Protein AF-A0A6L5DXD3-F1 (afdb_monomer_lite)

Radius of gyration: 17.45 Å; chains: 1; bounding box: 42×31×48 Å

Secondary structure (DSSP, 8-state):
-HHHHHHHHHHHHHHHHHHTSTT--HHHHHHHHHHHHHHHHHHHHHHHHHHHHHTSS----HHHHHHHHHHHHHHHHHHHHHH-SS-----------TTSPPPHHHHHHHHHHHHT-TT-----HHHHHHHHHTTTSTTHHHHHHHHHHHHHHHHHHHHHHHHHHT-

pLDDT: mean 79.35, std 12.33, range [29.11, 94.12]

Foldseek 3Di:
DVLVVVLLVVLVVVLVVLVPDPPDDPVLSVVLSVVSNQLSVLLVVLVVQLVVCVPDPALPQCVSLLVSLQSSCVSNVVVVCVVDVPDCPPPDRDDDDPVDRDALVNLLVSVVCQCPPPPHVLVLVVLSVVLVVCHVNSCNSVSSSVSSSSSSVSVVVVVSVVSVVVD

Structure (mmCIF, N/CA/C/O backbone):
data_AF-A0A6L5DXD3-F1
#
_entry.id   AF-A0A6L5DXD3-F1
#
loop_
_atom_site.group_PDB
_atom_site.id
_atom_site.type_symbol
_atom_site.label_atom_id
_atom_site.label_alt_id
_atom_site.label_comp_id
_atom_site.label_asym_id
_atom_site.label_entity_id
_atom_site.label_seq_id
_atom_site.pdbx_PDB_ins_code
_atom_site.Cartn_x
_atom_site.Cartn_y
_atom_site.Cartn_z
_atom_site.occupancy
_atom_site.B_iso_or_equiv
_atom_site.auth_seq_id
_atom_site.auth_comp_id
_atom_site.auth_asym_id
_atom_site.auth_atom_id
_atom_site.pdbx_PDB_model_num
ATOM 1 N N . MET A 1 1 ? 15.315 2.495 15.367 1.00 34.56 1 MET A N 1
ATOM 2 C CA . MET A 1 1 ? 14.944 2.734 16.788 1.00 34.56 1 MET A CA 1
ATOM 3 C C . MET A 1 1 ? 14.264 4.089 17.035 1.00 34.56 1 MET A C 1
ATOM 5 O O . MET A 1 1 ? 13.472 4.169 17.962 1.00 34.56 1 MET A O 1
ATOM 9 N N . ILE A 1 2 ? 14.520 5.136 16.232 1.00 29.11 2 ILE A N 1
ATOM 10 C CA . ILE A 1 2 ? 13.885 6.467 16.387 1.00 29.11 2 ILE A CA 1
ATOM 11 C C . ILE A 1 2 ? 12.452 6.500 15.808 1.00 29.11 2 ILE A C 1
ATOM 13 O O . ILE A 1 2 ? 11.577 7.132 16.391 1.00 29.11 2 ILE A O 1
ATOM 17 N N . THR A 1 3 ? 12.184 5.745 14.738 1.00 43.62 3 THR A N 1
ATOM 18 C CA . THR A 1 3 ? 10.878 5.657 14.053 1.00 43.62 3 THR A CA 1
ATOM 19 C C . THR A 1 3 ? 9.764 5.095 14.946 1.00 43.62 3 THR A C 1
ATOM 21 O O . THR A 1 3 ? 8.691 5.681 15.027 1.00 43.62 3 THR A O 1
ATOM 24 N N . ASN A 1 4 ? 10.045 4.038 15.719 1.00 52.06 4 ASN A N 1
ATOM 25 C CA . ASN A 1 4 ? 9.042 3.417 16.599 1.00 52.06 4 ASN A CA 1
ATOM 26 C C . ASN A 1 4 ? 8.584 4.321 17.746 1.00 52.06 4 ASN A C 1
ATOM 28 O O . ASN A 1 4 ? 7.423 4.264 18.137 1.00 52.06 4 ASN A O 1
ATOM 32 N N . LYS A 1 5 ? 9.470 5.168 18.289 1.00 51.16 5 LYS A N 1
ATOM 33 C CA . LYS A 1 5 ? 9.097 6.070 19.387 1.00 51.16 5 LYS A CA 1
ATOM 34 C C . LYS A 1 5 ? 8.170 7.188 18.901 1.00 51.16 5 LYS A C 1
ATOM 36 O O . LYS A 1 5 ? 7.199 7.504 19.576 1.00 51.16 5 LYS A O 1
ATOM 41 N N . TYR A 1 6 ? 8.459 7.746 17.727 1.00 55.56 6 TYR A N 1
ATOM 42 C CA . TYR A 1 6 ? 7.657 8.812 17.131 1.00 55.56 6 TYR A CA 1
ATOM 43 C C . TYR A 1 6 ? 6.279 8.308 16.679 1.00 55.56 6 TYR A C 1
ATOM 45 O O . TYR A 1 6 ? 5.270 8.949 16.955 1.00 55.56 6 TYR A O 1
ATOM 53 N N . ASN A 1 7 ? 6.222 7.110 16.087 1.00 65.69 7 ASN A N 1
ATOM 54 C CA . ASN A 1 7 ? 4.955 6.463 15.741 1.00 65.69 7 ASN A CA 1
ATOM 55 C C . ASN A 1 7 ? 4.102 6.192 16.987 1.00 65.69 7 ASN A C 1
ATOM 57 O O . ASN A 1 7 ? 2.907 6.472 16.979 1.00 65.69 7 ASN A O 1
ATOM 61 N N . TYR A 1 8 ? 4.713 5.733 18.083 1.00 72.69 8 TYR A N 1
ATOM 62 C CA . TYR A 1 8 ? 3.995 5.515 19.338 1.00 72.69 8 TYR A CA 1
ATOM 63 C C . TYR A 1 8 ? 3.451 6.819 19.942 1.00 72.69 8 TYR A C 1
ATOM 65 O O . TYR A 1 8 ? 2.309 6.851 20.384 1.00 72.69 8 TYR A O 1
ATOM 73 N N . GLU A 1 9 ? 4.223 7.910 19.930 1.00 73.00 9 GLU A N 1
ATOM 74 C CA . GLU A 1 9 ? 3.750 9.224 20.397 1.00 73.00 9 GLU A CA 1
ATOM 75 C C . GLU A 1 9 ? 2.563 9.739 19.563 1.00 73.00 9 GLU A C 1
ATOM 77 O O . GLU A 1 9 ? 1.602 10.261 20.126 1.00 73.00 9 GLU A O 1
ATOM 82 N N . ILE A 1 10 ? 2.578 9.546 18.240 1.00 74.31 10 ILE A N 1
ATOM 83 C CA . ILE A 1 10 ? 1.444 9.894 17.369 1.00 74.31 10 ILE A CA 1
ATOM 84 C C . ILE A 1 10 ? 0.214 9.049 17.708 1.00 74.31 10 ILE A C 1
ATOM 86 O O . ILE A 1 10 ? -0.865 9.610 17.882 1.00 74.31 10 ILE A O 1
ATOM 90 N N . ILE A 1 11 ? 0.371 7.729 17.850 1.00 75.75 11 ILE A N 1
ATOM 91 C CA . ILE A 1 11 ? -0.728 6.833 18.235 1.00 75.75 11 ILE A CA 1
ATOM 92 C C . ILE A 1 11 ? -1.314 7.272 19.580 1.00 75.75 11 ILE A C 1
ATOM 94 O O . ILE A 1 11 ? -2.525 7.426 19.690 1.00 75.75 11 ILE A O 1
ATOM 98 N N . GLN A 1 12 ? -0.479 7.566 20.580 1.00 79.00 12 GLN A N 1
ATOM 99 C CA . GLN A 1 12 ? -0.954 8.047 21.881 1.00 79.00 12 GLN A CA 1
ATOM 100 C C . GLN A 1 12 ? -1.723 9.368 21.768 1.00 79.00 12 GLN A C 1
ATOM 102 O O . GLN A 1 12 ? -2.780 9.494 22.379 1.00 79.00 12 GLN A O 1
ATOM 107 N N . ASN A 1 13 ? -1.262 10.318 20.950 1.00 78.19 13 ASN A N 1
ATOM 108 C CA . ASN A 1 13 ? -1.986 11.571 20.716 1.00 78.19 13 ASN A CA 1
ATOM 109 C C . ASN A 1 13 ? -3.360 11.332 20.062 1.00 78.19 13 ASN A C 1
ATOM 111 O O . ASN A 1 13 ? -4.337 11.982 20.432 1.00 78.19 13 ASN A O 1
ATOM 115 N N . ILE A 1 14 ? -3.450 10.388 19.117 1.00 76.31 14 ILE A N 1
ATOM 116 C CA . ILE A 1 14 ? -4.718 9.980 18.495 1.00 76.31 14 ILE A CA 1
ATOM 117 C C . ILE A 1 14 ? -5.647 9.373 19.559 1.00 76.31 14 ILE A C 1
ATOM 119 O O . ILE A 1 14 ? -6.795 9.791 19.695 1.00 76.31 14 ILE A O 1
ATOM 123 N N . ILE A 1 15 ? -5.146 8.449 20.383 1.00 79.38 15 ILE A N 1
ATOM 124 C CA . ILE A 1 15 ? -5.923 7.828 21.466 1.00 79.38 15 ILE A CA 1
ATOM 125 C C . ILE A 1 15 ? -6.378 8.861 22.510 1.00 79.38 15 ILE A C 1
ATOM 127 O O . ILE A 1 15 ? -7.519 8.812 22.975 1.00 79.38 15 ILE A O 1
ATOM 131 N N . GLU A 1 16 ? -5.527 9.820 22.880 1.00 80.94 16 GLU A N 1
ATOM 132 C CA . GLU A 1 16 ? -5.889 10.923 23.778 1.00 80.94 16 GLU A CA 1
ATOM 133 C C . GLU A 1 16 ? -6.989 11.812 23.198 1.00 80.94 16 GLU A C 1
ATOM 135 O O . GLU A 1 16 ? -7.890 12.218 23.933 1.00 80.94 16 GLU A O 1
ATOM 140 N N . PHE A 1 17 ? -6.976 12.062 21.888 1.00 81.25 17 PHE A N 1
ATOM 141 C CA . PHE A 1 17 ? -8.057 12.780 21.222 1.00 81.25 17 PHE A CA 1
ATOM 142 C C . PHE A 1 17 ? -9.397 12.035 21.344 1.00 81.25 17 PHE A C 1
ATOM 144 O O . PHE A 1 17 ? -10.390 12.643 21.751 1.00 81.25 17 PHE A O 1
ATOM 151 N N . TYR A 1 18 ? -9.436 10.721 21.085 1.00 75.50 18 TYR A N 1
ATOM 152 C CA . TYR A 1 18 ? -10.674 9.933 21.207 1.00 75.50 18 TYR A CA 1
ATOM 153 C C . TYR A 1 18 ? -11.165 9.787 22.649 1.00 75.50 18 TYR A C 1
ATOM 155 O O . TYR A 1 18 ? -12.373 9.761 22.877 1.00 75.50 18 TYR A O 1
ATOM 163 N N . LYS A 1 19 ? -10.267 9.779 23.644 1.00 79.31 19 LYS A N 1
ATOM 164 C CA . LYS A 1 19 ? -10.643 9.806 25.074 1.00 79.31 19 LYS A CA 1
ATOM 165 C C . LYS A 1 19 ? -11.495 11.022 25.448 1.00 79.31 19 LYS A C 1
ATOM 167 O O . LYS A 1 19 ? -12.251 10.956 26.416 1.00 79.31 19 LYS A O 1
ATOM 172 N N . LEU A 1 20 ? -11.365 12.128 24.716 1.00 81.81 20 LEU A N 1
ATOM 173 C CA . LEU A 1 20 ? -12.111 13.365 24.958 1.00 81.81 20 LEU A CA 1
ATOM 174 C C . LEU A 1 20 ? -13.454 13.415 24.210 1.00 81.81 20 LEU A C 1
ATOM 176 O O . LEU A 1 20 ? -14.248 14.323 24.469 1.00 81.81 20 LEU A O 1
ATOM 180 N N . GLN A 1 21 ? -13.727 12.465 23.307 1.00 77.31 21 GLN A N 1
ATOM 181 C CA . GLN A 1 21 ? -14.948 12.455 22.506 1.00 77.31 21 GLN A CA 1
ATOM 182 C C . GLN A 1 21 ? -16.145 11.895 23.296 1.00 77.31 21 GLN A C 1
ATOM 184 O O . GLN A 1 21 ? -16.047 10.847 23.944 1.00 77.31 21 GLN A O 1
ATOM 189 N N . PRO A 1 22 ? -17.310 12.564 23.255 1.00 73.44 22 PRO A N 1
ATOM 190 C CA . PRO A 1 22 ? -18.502 12.089 23.942 1.00 73.44 22 PRO A CA 1
ATOM 191 C C . PRO A 1 22 ? -19.026 10.797 23.300 1.00 73.44 22 PRO A C 1
ATOM 193 O O . PRO A 1 22 ? -19.297 10.757 22.107 1.00 73.44 22 PRO A O 1
ATOM 196 N N . GLY A 1 23 ? -19.234 9.756 24.112 1.00 70.38 23 GLY A N 1
ATOM 197 C CA . GLY A 1 23 ? -19.833 8.486 23.672 1.00 70.38 23 GLY A CA 1
ATOM 198 C C . GLY A 1 23 ? -18.839 7.346 23.437 1.00 70.38 23 GLY A C 1
ATOM 199 O O . GLY A 1 23 ? -19.259 6.189 23.426 1.00 70.38 23 GLY A O 1
ATOM 200 N N . VAL A 1 24 ? -17.536 7.637 23.367 1.00 73.56 24 VAL A N 1
ATOM 201 C CA . VAL A 1 24 ? -16.492 6.616 23.207 1.00 73.56 24 VAL A CA 1
ATOM 202 C C . VAL A 1 24 ? -16.295 5.844 24.517 1.00 73.56 24 VAL A C 1
ATOM 204 O O . VAL A 1 24 ? -16.090 6.422 25.585 1.00 73.56 24 VAL A O 1
ATOM 207 N N . LYS A 1 25 ? -16.377 4.510 24.456 1.00 76.44 25 LYS A N 1
ATOM 208 C CA . LYS A 1 25 ? -16.165 3.621 25.613 1.00 76.44 25 LYS A CA 1
ATOM 209 C C . LYS A 1 25 ? -14.698 3.201 25.706 1.00 76.44 25 LYS A C 1
ATOM 211 O O . LYS A 1 25 ? -14.062 2.984 24.682 1.00 76.44 25 LYS A O 1
ATOM 216 N N . ASN A 1 26 ? -14.195 2.954 26.919 1.00 74.69 26 ASN A N 1
ATOM 217 C CA . ASN A 1 26 ? -12.816 2.478 27.133 1.00 74.69 26 ASN A CA 1
ATOM 218 C C . ASN A 1 26 ? -12.477 1.226 26.303 1.00 74.69 26 ASN A C 1
ATOM 220 O O . ASN A 1 26 ? -11.452 1.197 25.641 1.00 74.69 26 ASN A O 1
ATOM 224 N N . ASN A 1 27 ? -13.386 0.249 26.230 1.00 75.31 27 ASN A N 1
ATOM 225 C CA . ASN A 1 27 ? -13.167 -0.958 25.426 1.00 75.31 27 ASN A CA 1
ATOM 226 C C . ASN A 1 27 ? -13.067 -0.687 23.908 1.00 75.31 27 ASN A C 1
ATOM 228 O O . ASN A 1 27 ? -12.592 -1.553 23.181 1.00 75.31 27 ASN A O 1
ATOM 232 N N . HIS A 1 28 ? -13.573 0.449 23.411 1.00 74.19 28 HIS A N 1
ATOM 233 C CA . HIS A 1 28 ? -13.411 0.853 22.008 1.00 74.19 28 HIS A CA 1
ATOM 234 C C . HIS A 1 28 ? -12.025 1.470 21.788 1.00 74.19 28 HIS A C 1
ATOM 236 O O . HIS A 1 28 ? -11.374 1.162 20.797 1.00 74.19 28 HIS A O 1
ATOM 242 N N . LEU A 1 29 ? -11.543 2.260 22.753 1.00 75.31 29 LEU A N 1
ATOM 243 C CA . LEU A 1 29 ? -10.200 2.846 22.728 1.00 75.31 29 LEU A CA 1
ATOM 244 C C . LEU A 1 29 ? -9.105 1.782 22.768 1.00 75.31 29 LEU A C 1
ATOM 246 O O . LEU A 1 29 ? -8.165 1.873 21.989 1.00 75.31 29 LEU A O 1
ATOM 250 N N . ASP A 1 30 ? -9.250 0.766 23.623 1.00 75.50 30 ASP A N 1
ATOM 251 C CA . ASP A 1 30 ? -8.264 -0.319 23.732 1.00 75.50 30 ASP A CA 1
ATOM 252 C C . ASP A 1 30 ? -8.118 -1.069 22.397 1.00 75.50 30 ASP A C 1
ATOM 254 O O . ASP A 1 30 ? -7.013 -1.394 21.968 1.00 75.50 30 ASP A O 1
ATOM 258 N N . LYS A 1 31 ? -9.241 -1.291 21.702 1.00 74.94 31 LYS A N 1
ATOM 259 C CA . LYS A 1 31 ? -9.254 -1.911 20.372 1.00 74.94 31 LYS A CA 1
ATOM 260 C C . LYS A 1 31 ? -8.645 -1.002 19.311 1.00 74.94 31 LYS A C 1
ATOM 262 O O . LYS A 1 31 ? -7.840 -1.461 18.512 1.00 74.94 31 LYS A O 1
ATOM 267 N N . LEU A 1 32 ? -9.008 0.281 19.307 1.00 77.00 32 LEU A N 1
ATOM 268 C CA . LEU A 1 32 ? -8.436 1.264 18.388 1.00 77.00 32 LEU A CA 1
ATOM 269 C C . LEU A 1 32 ? -6.913 1.347 18.545 1.00 77.00 32 LEU A C 1
ATOM 271 O O . LEU A 1 32 ? -6.197 1.362 17.550 1.00 77.00 32 LEU A O 1
ATOM 275 N N . GLU A 1 33 ? -6.414 1.359 19.782 1.00 78.50 33 GLU A N 1
ATOM 276 C CA . GLU A 1 33 ? -4.980 1.364 20.076 1.00 78.50 33 GLU A CA 1
ATOM 277 C C . GLU A 1 33 ? -4.295 0.102 19.547 1.00 78.50 33 GLU A C 1
ATOM 279 O O . GLU A 1 33 ? -3.286 0.209 18.851 1.00 78.50 33 GLU A O 1
ATOM 284 N N . GLU A 1 34 ? -4.866 -1.078 19.804 1.00 78.31 34 GLU A N 1
ATOM 285 C CA . GLU A 1 34 ? -4.357 -2.350 19.281 1.00 78.31 34 GLU A CA 1
ATOM 286 C C . GLU A 1 34 ? -4.247 -2.324 17.748 1.00 78.31 34 GLU A C 1
ATOM 288 O O . GLU A 1 34 ? -3.196 -2.655 17.194 1.00 78.31 34 GLU A O 1
ATOM 293 N N . TYR A 1 35 ? -5.282 -1.843 17.055 1.00 78.94 35 TYR A N 1
ATOM 294 C CA . TYR A 1 35 ? -5.290 -1.779 15.594 1.00 78.94 35 TYR A CA 1
ATOM 295 C C . TYR A 1 35 ? -4.315 -0.751 15.032 1.00 78.94 35 TYR A C 1
ATOM 297 O O . TYR A 1 35 ? -3.580 -1.065 14.098 1.00 78.94 35 TYR A O 1
ATOM 305 N N . LEU A 1 36 ? -4.249 0.450 15.610 1.00 79.25 36 LEU A N 1
ATOM 306 C CA . LEU A 1 36 ? -3.297 1.473 15.178 1.00 79.25 36 LEU A CA 1
ATOM 307 C C . LEU A 1 36 ? -1.852 0.997 15.355 1.00 79.25 36 LEU A C 1
ATOM 309 O O . LEU A 1 36 ? -1.018 1.239 14.483 1.00 79.25 36 LEU A O 1
ATOM 313 N N . VAL A 1 37 ? -1.554 0.280 16.443 1.00 83.12 37 VAL A N 1
ATOM 314 C CA . VAL A 1 37 ? -0.229 -0.309 16.667 1.00 83.12 37 VAL A CA 1
ATOM 315 C C . VAL A 1 37 ? 0.089 -1.349 15.594 1.00 83.12 37 VAL A C 1
ATOM 317 O O . VAL A 1 37 ? 1.146 -1.258 14.967 1.00 83.12 37 VAL A O 1
ATOM 320 N N . VAL A 1 38 ? -0.816 -2.295 15.335 1.00 83.88 38 VAL A N 1
ATOM 321 C CA . VAL A 1 38 ? -0.596 -3.361 14.344 1.00 83.88 38 VAL A CA 1
ATOM 322 C C . VAL A 1 38 ? -0.444 -2.791 12.930 1.00 83.88 38 VAL A C 1
ATOM 324 O O . VAL A 1 38 ? 0.548 -3.081 12.260 1.00 83.88 38 VAL A O 1
ATOM 327 N N . LEU A 1 39 ? -1.355 -1.912 12.501 1.00 82.75 39 LEU A N 1
ATOM 328 C CA . LEU A 1 39 ? -1.287 -1.264 11.187 1.00 82.75 39 LEU A CA 1
ATOM 329 C C . LEU A 1 39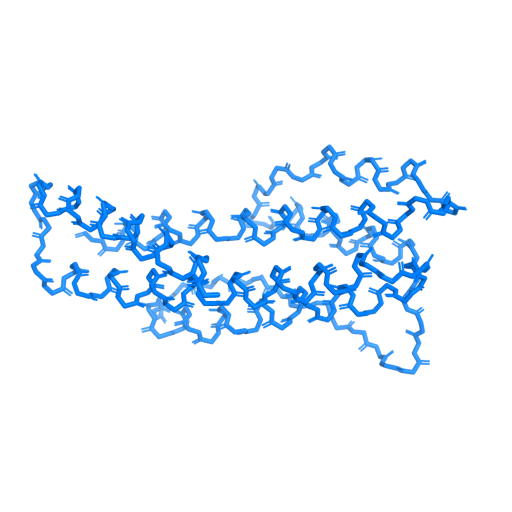 ? -0.010 -0.429 11.031 1.00 82.75 39 LEU A C 1
ATOM 331 O O . LEU A 1 39 ? 0.631 -0.474 9.981 1.00 82.75 39 LEU A O 1
ATOM 335 N N . SER A 1 40 ? 0.418 0.279 12.085 1.00 84.06 40 SER A N 1
ATOM 336 C CA . SER A 1 40 ? 1.673 1.039 12.052 1.00 84.06 40 SER A CA 1
ATOM 337 C C . SER A 1 40 ? 2.904 0.151 11.851 1.00 84.06 40 SER A C 1
ATOM 339 O O . SER A 1 40 ? 3.857 0.586 11.200 1.00 84.06 40 SER A O 1
ATOM 341 N N . SER A 1 41 ? 2.880 -1.089 12.357 1.00 86.44 41 SER A N 1
ATOM 342 C CA . SER A 1 41 ? 3.951 -2.062 12.125 1.00 86.44 41 SER A CA 1
ATOM 343 C C . SER A 1 41 ? 4.009 -2.457 10.655 1.00 86.44 41 SER A C 1
ATOM 345 O O . SER A 1 41 ? 5.063 -2.324 10.045 1.00 86.44 41 SER A O 1
ATOM 347 N N . PHE A 1 42 ? 2.876 -2.837 10.056 1.00 89.25 42 PHE A N 1
ATOM 348 C CA . PHE A 1 42 ? 2.832 -3.253 8.649 1.00 89.25 42 PHE A CA 1
ATOM 349 C C . PHE A 1 42 ? 3.278 -2.147 7.689 1.00 89.25 42 PHE A C 1
ATOM 351 O O . PHE A 1 42 ? 3.997 -2.411 6.730 1.00 89.25 42 PHE A O 1
ATOM 358 N N . ILE A 1 43 ? 2.891 -0.896 7.956 1.00 88.50 43 ILE A N 1
ATOM 359 C CA . ILE A 1 43 ? 3.349 0.254 7.162 1.00 88.50 43 ILE A CA 1
ATOM 360 C C . ILE A 1 43 ? 4.853 0.461 7.330 1.00 88.50 43 ILE A C 1
ATOM 362 O O . ILE A 1 43 ? 5.540 0.759 6.358 1.00 88.50 43 ILE A O 1
ATOM 366 N N . SER A 1 44 ? 5.365 0.344 8.559 1.00 87.69 44 SER A N 1
ATOM 367 C CA . SER A 1 44 ? 6.795 0.497 8.827 1.00 87.69 44 SER A CA 1
ATOM 368 C C . SER A 1 44 ? 7.611 -0.573 8.108 1.00 87.69 44 SER A C 1
ATOM 370 O O . SER A 1 44 ? 8.653 -0.243 7.547 1.00 87.69 44 SER A O 1
ATOM 372 N N . ASP A 1 45 ? 7.148 -1.820 8.119 1.00 90.56 45 ASP A N 1
ATOM 373 C CA . ASP A 1 45 ? 7.807 -2.935 7.439 1.00 90.56 45 ASP A CA 1
ATOM 374 C C . ASP A 1 45 ? 7.826 -2.686 5.926 1.00 90.56 45 ASP A C 1
ATOM 376 O O . ASP A 1 45 ? 8.902 -2.573 5.343 1.00 9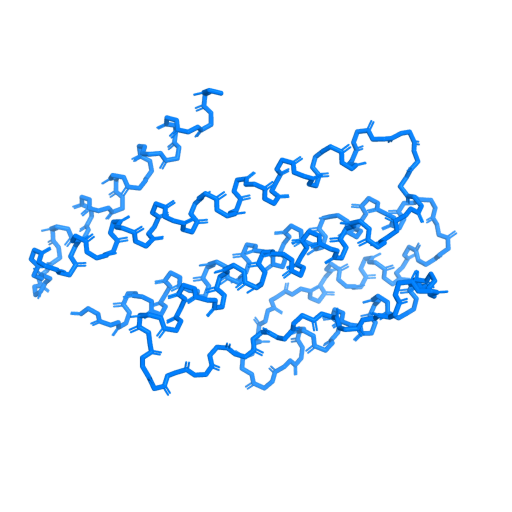0.56 45 ASP A O 1
ATOM 380 N N . ALA A 1 46 ? 6.668 -2.397 5.323 1.00 91.50 46 ALA A N 1
ATOM 381 C CA . ALA A 1 46 ? 6.587 -2.088 3.896 1.00 91.50 46 ALA A CA 1
ATOM 382 C C . ALA A 1 46 ? 7.426 -0.858 3.493 1.00 91.50 46 ALA A C 1
ATOM 384 O O . ALA A 1 46 ? 8.023 -0.821 2.418 1.00 91.50 46 ALA A O 1
ATOM 385 N N . PHE A 1 47 ? 7.510 0.166 4.349 1.00 90.94 47 PHE A N 1
ATOM 386 C CA . PHE A 1 47 ? 8.347 1.340 4.091 1.00 90.94 47 PHE A CA 1
ATOM 387 C C . PHE A 1 47 ? 9.841 1.017 4.163 1.00 90.94 47 PHE A C 1
ATOM 389 O O . PHE A 1 47 ? 10.620 1.568 3.385 1.00 90.94 47 PHE A O 1
ATOM 396 N N . ASN A 1 48 ? 10.257 0.159 5.095 1.00 90.81 48 ASN A N 1
ATOM 397 C CA . ASN A 1 48 ? 11.645 -0.283 5.173 1.00 90.81 48 ASN A CA 1
ATOM 398 C C . ASN A 1 48 ? 12.012 -1.085 3.922 1.00 90.81 48 ASN A C 1
ATOM 400 O O . ASN A 1 48 ? 13.000 -0.738 3.279 1.00 90.81 48 ASN A O 1
ATOM 404 N N . ASP A 1 49 ? 11.170 -2.037 3.520 1.00 92.56 49 ASP A N 1
ATOM 405 C CA . ASP A 1 49 ? 11.402 -2.870 2.337 1.00 92.56 49 ASP A CA 1
ATOM 406 C C . ASP A 1 49 ? 11.488 -2.018 1.057 1.00 92.56 49 ASP A C 1
ATOM 408 O O . ASP A 1 49 ? 12.447 -2.125 0.291 1.00 92.56 49 ASP A O 1
ATOM 412 N N . LEU A 1 50 ? 10.562 -1.067 0.859 1.00 92.12 50 LEU A N 1
ATOM 413 C CA . LEU A 1 50 ? 10.626 -0.133 -0.277 1.00 92.12 50 LEU A CA 1
ATOM 414 C C . LEU A 1 50 ? 11.880 0.750 -0.255 1.00 92.12 50 LEU A C 1
ATOM 416 O O . LEU A 1 50 ? 12.419 1.078 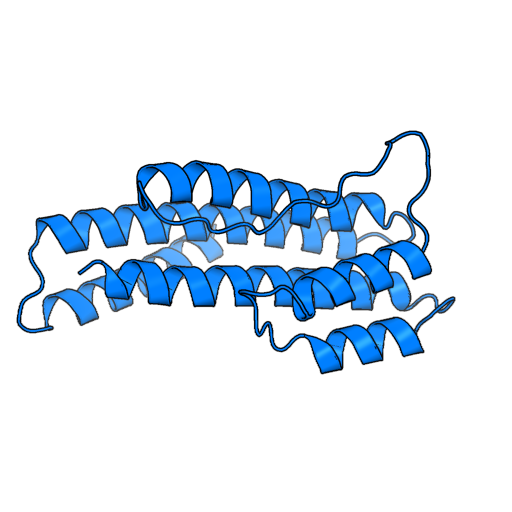-1.312 1.00 92.12 50 LEU A O 1
ATOM 420 N N . ASN A 1 51 ? 12.353 1.167 0.922 1.00 90.12 51 ASN A N 1
ATOM 421 C CA . ASN A 1 51 ? 13.586 1.947 1.021 1.00 90.12 51 ASN A CA 1
ATOM 422 C C . ASN A 1 51 ? 14.823 1.104 0.715 1.00 90.12 51 ASN A C 1
ATOM 424 O O . ASN A 1 51 ? 15.769 1.620 0.124 1.00 90.12 51 ASN A O 1
ATOM 428 N N . GLU A 1 52 ? 14.843 -0.167 1.111 1.00 90.25 52 GLU A N 1
ATOM 429 C CA . GLU A 1 52 ? 15.921 -1.086 0.744 1.00 90.25 52 GLU A CA 1
ATOM 430 C C . GLU A 1 52 ? 15.983 -1.265 -0.774 1.00 90.25 52 GLU A C 1
ATOM 432 O O . GLU A 1 52 ? 17.057 -1.085 -1.352 1.00 90.25 52 GLU A O 1
ATOM 437 N N . ILE A 1 53 ? 14.832 -1.471 -1.423 1.00 90.31 53 ILE A N 1
ATOM 438 C CA . ILE A 1 53 ? 14.725 -1.527 -2.889 1.00 90.31 53 ILE A CA 1
ATOM 439 C C . ILE A 1 53 ? 15.203 -0.212 -3.518 1.00 90.31 53 ILE A C 1
ATOM 441 O O . ILE A 1 53 ? 15.996 -0.228 -4.450 1.00 90.31 53 ILE A O 1
ATOM 445 N N . ARG A 1 54 ? 14.791 0.947 -2.990 1.00 87.00 54 ARG A N 1
ATOM 446 C CA . ARG A 1 54 ? 15.210 2.265 -3.508 1.00 87.00 54 ARG A CA 1
ATOM 447 C C . ARG A 1 54 ? 16.703 2.541 -3.423 1.00 87.00 54 ARG A C 1
ATOM 449 O O . ARG A 1 54 ? 17.215 3.337 -4.202 1.00 87.00 54 ARG A O 1
ATOM 456 N N . ASN A 1 55 ? 17.381 1.950 -2.448 1.00 85.12 55 ASN A N 1
ATOM 457 C CA . ASN A 1 55 ? 18.816 2.130 -2.267 1.00 85.12 55 ASN A CA 1
ATOM 458 C C . ASN A 1 55 ? 19.644 1.193 -3.164 1.00 85.12 55 ASN A C 1
ATOM 460 O O . ASN A 1 55 ? 20.876 1.243 -3.104 1.00 85.12 55 ASN A O 1
ATOM 464 N N . SER A 1 56 ? 19.007 0.343 -3.979 1.00 83.00 56 SER A N 1
ATOM 465 C CA . SER A 1 56 ? 19.701 -0.452 -4.989 1.00 83.00 56 SER A CA 1
ATOM 466 C C . SER A 1 56 ? 20.197 0.440 -6.140 1.00 83.00 56 SER A C 1
ATOM 468 O O . SER A 1 56 ? 19.621 1.481 -6.448 1.00 83.00 56 SER A O 1
ATOM 470 N N . GLU A 1 57 ? 21.305 0.059 -6.787 1.00 69.75 57 GLU A N 1
ATOM 471 C CA . GLU A 1 57 ? 21.881 0.850 -7.893 1.00 69.75 57 GLU A CA 1
ATOM 472 C C . GLU A 1 57 ? 20.983 0.882 -9.143 1.00 69.75 57 GLU A C 1
ATOM 474 O O . GLU A 1 57 ? 21.106 1.789 -9.969 1.00 69.75 57 GLU A O 1
ATOM 479 N N . VAL A 1 58 ? 20.104 -0.112 -9.299 1.00 71.94 58 VAL A N 1
ATOM 480 C CA . VAL A 1 58 ? 19.151 -0.240 -10.404 1.00 71.94 58 VAL A CA 1
ATOM 481 C C . VAL A 1 58 ? 17.862 -0.859 -9.867 1.00 71.94 58 VAL A C 1
ATOM 483 O O . VAL A 1 58 ? 17.892 -1.934 -9.270 1.00 71.94 58 VAL A O 1
ATOM 486 N N . ILE A 1 59 ? 16.736 -0.189 -10.113 1.00 78.56 59 ILE A N 1
ATOM 487 C CA . ILE A 1 59 ? 15.394 -0.697 -9.812 1.00 78.56 59 ILE A CA 1
ATOM 488 C C . ILE A 1 59 ? 14.795 -1.238 -11.112 1.00 78.56 59 ILE A C 1
ATOM 490 O O . ILE A 1 59 ? 14.040 -0.550 -11.797 1.00 78.56 59 ILE A O 1
ATOM 494 N N . ASP A 1 60 ? 15.193 -2.448 -11.490 1.00 74.44 60 ASP A N 1
ATOM 495 C CA . ASP A 1 60 ? 14.687 -3.164 -12.668 1.00 74.44 60 ASP A CA 1
ATOM 496 C C . ASP A 1 60 ? 13.887 -4.422 -12.304 1.00 74.44 60 ASP A C 1
ATOM 498 O O . ASP A 1 60 ? 13.170 -4.958 -13.152 1.00 74.44 60 ASP A O 1
ATOM 502 N N . ASN A 1 61 ? 13.949 -4.858 -11.042 1.00 83.31 61 ASN A N 1
ATOM 503 C CA . ASN A 1 61 ? 13.082 -5.899 -10.514 1.00 83.31 61 ASN A CA 1
ATOM 504 C C . ASN A 1 61 ? 11.801 -5.299 -9.925 1.00 83.31 61 ASN A C 1
ATOM 506 O O . ASN A 1 61 ? 11.717 -4.967 -8.743 1.00 83.31 61 ASN A O 1
ATOM 510 N N . TYR A 1 62 ? 10.793 -5.128 -10.773 1.00 88.50 62 TYR A N 1
ATOM 511 C CA . TYR A 1 62 ? 9.508 -4.579 -10.347 1.00 88.50 62 TYR A CA 1
ATOM 512 C C . TYR A 1 62 ? 8.694 -5.544 -9.476 1.00 88.50 62 TYR A C 1
ATOM 514 O O . TYR A 1 62 ? 7.799 -5.098 -8.760 1.00 88.50 62 TYR A O 1
ATOM 522 N N . GLU A 1 63 ? 9.006 -6.840 -9.523 1.00 88.19 63 GLU A N 1
ATOM 523 C CA . GLU A 1 63 ? 8.342 -7.879 -8.728 1.00 88.19 63 GLU A CA 1
ATOM 524 C C . GLU A 1 63 ? 8.543 -7.627 -7.239 1.00 88.19 63 GLU A C 1
ATOM 526 O O . GLU A 1 63 ? 7.564 -7.601 -6.504 1.00 88.19 63 GLU A O 1
ATOM 531 N N . ASP A 1 64 ? 9.761 -7.269 -6.822 1.00 89.81 64 ASP A N 1
ATOM 532 C CA . ASP A 1 64 ? 10.060 -6.948 -5.423 1.00 89.81 64 ASP A CA 1
ATOM 533 C C . ASP A 1 64 ? 9.160 -5.813 -4.896 1.00 89.81 64 ASP A C 1
ATOM 535 O O . ASP A 1 64 ? 8.675 -5.856 -3.767 1.00 89.81 64 ASP A O 1
ATOM 539 N N . ILE A 1 65 ? 8.873 -4.802 -5.725 1.00 92.44 65 ILE A N 1
ATOM 540 C CA . ILE A 1 65 ? 8.003 -3.679 -5.338 1.00 92.44 65 ILE A CA 1
ATOM 541 C C . ILE A 1 65 ? 6.547 -4.138 -5.194 1.00 92.44 65 ILE A C 1
ATOM 543 O O . ILE A 1 65 ? 5.849 -3.752 -4.251 1.00 92.44 65 ILE A O 1
ATOM 547 N N . ILE A 1 66 ? 6.082 -4.969 -6.127 1.00 91.38 66 ILE A N 1
ATOM 548 C CA . ILE A 1 66 ? 4.730 -5.530 -6.092 1.00 91.38 66 ILE A CA 1
ATOM 549 C C . ILE A 1 66 ? 4.574 -6.513 -4.929 1.00 91.38 66 ILE A C 1
ATOM 551 O O . ILE A 1 66 ? 3.520 -6.528 -4.293 1.00 91.38 66 ILE A O 1
ATOM 555 N N . ASP A 1 67 ? 5.605 -7.279 -4.595 1.00 90.94 67 ASP A N 1
ATOM 556 C CA . ASP A 1 67 ? 5.610 -8.204 -3.466 1.00 90.94 67 ASP A CA 1
ATOM 557 C C . ASP A 1 67 ? 5.498 -7.485 -2.132 1.00 90.94 67 ASP A C 1
ATOM 559 O O . ASP A 1 67 ? 4.768 -7.951 -1.251 1.00 90.94 67 ASP A O 1
ATOM 563 N N . VAL A 1 68 ? 6.124 -6.314 -1.993 1.00 93.06 68 VAL A N 1
ATOM 564 C CA . VAL A 1 68 ? 5.915 -5.461 -0.818 1.00 93.06 68 VAL A CA 1
ATOM 565 C C . VAL A 1 68 ? 4.450 -5.033 -0.715 1.00 93.06 68 VAL A C 1
ATOM 567 O O . VAL A 1 68 ? 3.838 -5.166 0.349 1.00 93.06 68 VAL A O 1
ATOM 570 N N . LEU A 1 69 ? 3.842 -4.582 -1.818 1.00 91.75 69 LEU A N 1
ATOM 571 C CA . LEU A 1 69 ? 2.425 -4.208 -1.831 1.00 91.75 69 LEU A CA 1
ATOM 572 C C . LEU A 1 69 ? 1.515 -5.399 -1.499 1.00 91.75 69 LEU A C 1
ATOM 574 O O . LEU A 1 69 ? 0.612 -5.278 -0.672 1.00 91.75 69 LEU A O 1
ATOM 578 N N . ASN A 1 70 ? 1.760 -6.555 -2.111 1.00 90.44 70 ASN A N 1
ATOM 579 C CA . ASN A 1 70 ? 1.001 -7.781 -1.883 1.00 90.44 70 ASN A CA 1
ATOM 580 C C . ASN A 1 70 ? 1.119 -8.262 -0.433 1.00 90.44 70 ASN A C 1
ATOM 582 O O . ASN A 1 70 ? 0.114 -8.628 0.178 1.00 90.44 70 ASN A O 1
ATOM 586 N N . SER A 1 71 ? 2.323 -8.228 0.137 1.00 91.69 71 SER A N 1
ATOM 587 C CA . SER A 1 71 ? 2.578 -8.606 1.530 1.00 91.69 71 SER A CA 1
ATOM 588 C C . SER A 1 71 ? 1.855 -7.677 2.504 1.00 91.69 71 SER A C 1
ATOM 590 O O . SER A 1 71 ? 1.228 -8.150 3.459 1.00 91.69 71 SER A O 1
ATOM 592 N N . TYR A 1 72 ? 1.862 -6.370 2.226 1.00 91.06 72 TYR A N 1
ATOM 593 C CA . TYR A 1 72 ? 1.102 -5.386 2.992 1.00 91.06 72 TYR A CA 1
ATOM 594 C C . TYR A 1 72 ? -0.408 -5.656 2.916 1.00 91.06 72 TYR A C 1
ATOM 596 O O . TYR A 1 72 ? -1.057 -5.800 3.953 1.00 91.06 72 TYR A O 1
ATOM 604 N N . ILE A 1 73 ? -0.961 -5.797 1.704 1.00 88.19 73 ILE A N 1
ATOM 605 C CA . ILE A 1 73 ? -2.389 -6.076 1.479 1.00 88.19 73 ILE A CA 1
ATOM 606 C C . ILE A 1 73 ? -2.817 -7.356 2.204 1.00 88.19 73 ILE A C 1
ATOM 608 O O . ILE A 1 73 ? -3.862 -7.363 2.854 1.00 88.19 73 ILE A O 1
ATOM 612 N N . ASN A 1 74 ? -2.023 -8.426 2.123 1.00 88.31 74 ASN A N 1
ATOM 613 C CA . ASN A 1 74 ? -2.322 -9.699 2.779 1.00 88.31 74 ASN A CA 1
ATOM 614 C C . ASN A 1 74 ? -2.370 -9.554 4.303 1.00 88.31 74 ASN A C 1
ATOM 616 O O . ASN A 1 74 ? -3.368 -9.934 4.916 1.00 88.31 74 ASN A O 1
ATOM 620 N N . SER A 1 75 ? -1.339 -8.949 4.897 1.00 89.12 75 SER A N 1
ATOM 621 C CA . SER A 1 75 ? -1.246 -8.741 6.350 1.00 89.12 75 SER A CA 1
ATOM 622 C C . SER A 1 75 ? -2.419 -7.909 6.871 1.00 89.12 75 SER A C 1
ATOM 624 O O . SER A 1 75 ? -3.091 -8.270 7.835 1.00 89.12 75 SER A O 1
ATOM 626 N N . VAL A 1 76 ? -2.730 -6.820 6.169 1.00 85.38 76 VAL A N 1
ATOM 627 C CA . VAL A 1 76 ? -3.857 -5.942 6.479 1.00 85.38 76 VAL A CA 1
ATOM 628 C C . VAL A 1 76 ? -5.195 -6.675 6.345 1.00 85.38 76 VAL A C 1
ATOM 630 O O . VAL A 1 76 ? -6.028 -6.607 7.247 1.00 85.38 76 VAL A O 1
ATOM 633 N N . SER A 1 77 ? -5.392 -7.433 5.266 1.00 82.06 77 SER A N 1
ATOM 634 C CA . SER A 1 77 ? -6.627 -8.189 5.018 1.00 82.06 77 SER A CA 1
ATOM 635 C C . SER A 1 77 ? -6.889 -9.263 6.075 1.00 82.06 77 SER A C 1
ATOM 637 O O . SER A 1 77 ? -8.043 -9.520 6.425 1.00 82.06 77 SER A O 1
ATOM 639 N N . GLU A 1 78 ? -5.845 -9.921 6.581 1.00 83.69 78 GLU A N 1
ATOM 640 C CA . GLU A 1 78 ? -5.972 -10.894 7.669 1.00 83.69 78 GLU A CA 1
ATOM 641 C C . GLU A 1 78 ? -6.388 -10.240 8.986 1.00 83.69 78 GLU A C 1
ATOM 643 O O . GLU A 1 78 ? -7.248 -10.780 9.687 1.00 83.69 78 GLU A O 1
ATOM 648 N N . GLU A 1 79 ? -5.829 -9.073 9.308 1.00 80.88 79 GLU A N 1
ATOM 649 C CA . GLU A 1 79 ? -6.189 -8.348 10.526 1.00 80.88 79 GLU A CA 1
ATOM 650 C C . GLU A 1 79 ? -7.595 -7.754 10.446 1.00 80.88 79 GLU A C 1
ATOM 652 O O . GLU A 1 79 ? -8.386 -7.952 11.366 1.00 80.88 79 GLU A O 1
ATOM 657 N N . ILE A 1 80 ? -7.967 -7.131 9.324 1.00 77.25 80 ILE A N 1
ATOM 658 C CA . ILE A 1 80 ? -9.301 -6.546 9.098 1.00 77.25 80 ILE A CA 1
ATOM 659 C C . ILE A 1 80 ? -10.415 -7.568 9.308 1.00 77.25 80 ILE A C 1
ATOM 661 O O . ILE A 1 80 ? -11.423 -7.239 9.929 1.00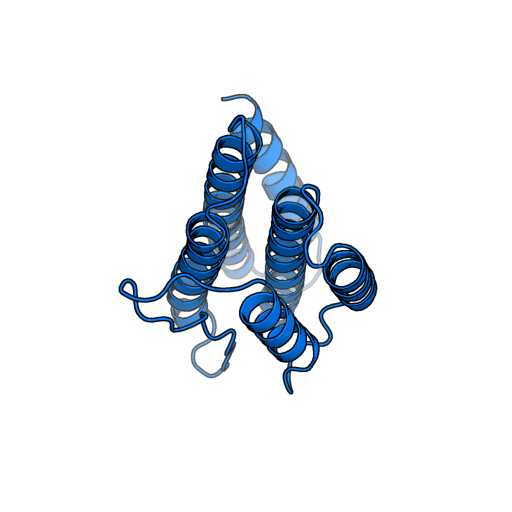 77.25 80 ILE A O 1
ATOM 665 N N . LYS A 1 81 ? -10.242 -8.818 8.858 1.00 76.88 81 LYS A N 1
ATOM 666 C CA . LYS A 1 81 ? -11.239 -9.892 9.054 1.00 76.88 81 LYS A CA 1
ATOM 667 C C . LYS A 1 81 ? -11.554 -10.165 10.526 1.00 76.88 81 LYS A C 1
ATOM 669 O O . LYS A 1 81 ? -12.611 -10.711 10.835 1.00 76.88 81 LYS A O 1
ATOM 674 N N . LYS A 1 82 ? -10.647 -9.819 11.443 1.00 76.94 82 LYS A N 1
ATOM 675 C CA . LYS A 1 82 ? -10.869 -9.939 12.892 1.00 76.94 82 LYS A CA 1
ATOM 676 C C . LYS A 1 82 ? -11.699 -8.775 13.444 1.00 76.94 82 LYS A C 1
ATOM 678 O O . LYS A 1 82 ? -12.292 -8.916 14.512 1.00 76.94 82 LYS A O 1
ATOM 683 N N . ILE A 1 83 ? -11.722 -7.645 12.738 1.00 69.75 83 ILE A N 1
ATOM 684 C CA . ILE A 1 83 ? -12.378 -6.391 13.131 1.00 69.75 83 ILE A CA 1
ATOM 685 C C . ILE A 1 83 ? -13.778 -6.306 12.522 1.00 69.75 83 ILE A C 1
ATOM 687 O O . ILE A 1 83 ? -14.761 -6.092 13.230 1.00 69.75 83 ILE A O 1
ATOM 691 N N . PHE A 1 84 ? -13.864 -6.514 11.210 1.00 70.25 84 PHE A N 1
ATOM 692 C CA . PHE A 1 84 ? -15.069 -6.366 10.413 1.00 70.25 84 PHE A CA 1
ATOM 693 C C . PHE A 1 84 ? -15.593 -7.754 10.033 1.00 70.25 84 PHE A C 1
ATOM 695 O O . PHE A 1 84 ? -15.109 -8.389 9.099 1.00 70.25 84 PHE A O 1
ATOM 702 N N . LEU A 1 85 ? -16.578 -8.247 10.789 1.00 63.31 85 LEU A N 1
ATOM 703 C CA . LEU A 1 85 ? -17.158 -9.583 10.582 1.00 63.31 85 LEU A CA 1
ATOM 704 C C . LEU A 1 85 ? -18.016 -9.679 9.309 1.00 63.31 85 LEU A C 1
ATOM 706 O O . LEU A 1 85 ? -18.162 -10.773 8.769 1.00 63.31 85 LEU A O 1
ATOM 710 N N . ASP A 1 86 ? -18.542 -8.544 8.837 1.00 61.38 86 ASP A N 1
ATOM 711 C CA . ASP A 1 86 ? -19.476 -8.456 7.707 1.00 61.38 86 ASP A CA 1
ATOM 712 C C . ASP A 1 86 ? -18.952 -7.597 6.539 1.00 61.38 86 ASP A C 1
ATOM 714 O O . ASP A 1 86 ? -19.640 -7.482 5.525 1.00 61.38 86 ASP A O 1
ATOM 718 N N . ASP A 1 87 ? -17.756 -6.999 6.653 1.00 56.50 87 ASP A N 1
ATOM 719 C CA . ASP A 1 87 ? -17.296 -5.979 5.704 1.00 56.50 87 ASP A CA 1
ATOM 720 C C . ASP A 1 87 ? -16.174 -6.481 4.786 1.00 56.50 87 ASP A C 1
ATOM 722 O O . ASP A 1 87 ? -15.129 -6.983 5.209 1.00 56.50 87 ASP A O 1
ATOM 726 N N . SER A 1 88 ? -16.429 -6.367 3.485 1.00 53.75 88 SER A N 1
ATOM 727 C CA . SER A 1 88 ? -15.608 -6.899 2.406 1.00 53.75 88 SER A CA 1
ATOM 728 C C . SER A 1 88 ? -14.572 -5.870 1.967 1.00 53.75 88 SER A C 1
ATOM 730 O O . SER A 1 88 ? -14.680 -5.328 0.868 1.00 53.75 88 SER A O 1
ATOM 732 N N . ILE A 1 89 ? -13.561 -5.579 2.786 1.00 55.06 89 ILE A N 1
ATOM 733 C CA . ILE A 1 89 ? -12.402 -4.836 2.269 1.00 55.06 89 ILE A CA 1
ATOM 734 C C . ILE A 1 89 ? -11.683 -5.767 1.293 1.00 55.06 89 ILE A C 1
ATOM 736 O O . ILE A 1 89 ? -10.924 -6.655 1.672 1.00 55.06 89 ILE A O 1
ATOM 740 N N . SER A 1 90 ? -12.023 -5.616 0.016 1.00 59.28 90 SER A N 1
ATOM 741 C CA . SER A 1 90 ? -11.583 -6.473 -1.079 1.00 59.28 90 SER A CA 1
ATOM 742 C C . SER A 1 90 ? -10.462 -5.783 -1.852 1.00 59.28 90 SER A C 1
ATOM 744 O O . SER A 1 90 ? -10.539 -5.608 -3.071 1.00 59.28 90 SER A O 1
ATOM 746 N N . ILE A 1 91 ? -9.398 -5.383 -1.157 1.00 64.00 91 ILE A N 1
ATOM 747 C CA . ILE A 1 91 ? -8.151 -5.066 -1.851 1.00 64.00 91 ILE A CA 1
ATOM 748 C C . ILE A 1 91 ? -7.515 -6.411 -2.188 1.00 64.00 91 ILE A C 1
ATOM 750 O O . ILE A 1 91 ? -7.098 -7.155 -1.305 1.00 64.00 91 ILE A O 1
ATOM 754 N N . THR A 1 92 ? -7.532 -6.767 -3.470 1.00 71.12 92 THR A N 1
ATOM 755 C CA . THR A 1 92 ? -7.011 -8.059 -3.924 1.00 71.12 92 THR A CA 1
ATOM 756 C C . THR A 1 92 ? -5.550 -7.882 -4.333 1.00 71.12 92 THR A C 1
ATOM 758 O O . THR A 1 92 ? -5.290 -7.011 -5.165 1.00 71.12 92 THR A O 1
ATOM 761 N N . PRO A 1 93 ? -4.616 -8.686 -3.796 1.00 77.12 93 PRO A N 1
ATOM 762 C CA . PRO A 1 93 ? -3.229 -8.700 -4.254 1.00 77.12 93 PRO A CA 1
ATOM 763 C C . PRO A 1 93 ? -3.128 -8.958 -5.762 1.00 77.12 93 PRO A C 1
ATOM 765 O O . PRO A 1 93 ? -3.978 -9.649 -6.341 1.00 77.12 93 PRO A O 1
ATOM 768 N N . LEU A 1 94 ? -2.062 -8.473 -6.400 1.00 78.31 94 LEU A N 1
ATOM 769 C CA . LEU A 1 94 ? -1.754 -8.870 -7.768 1.00 78.31 94 LEU A CA 1
ATOM 770 C C . LEU A 1 94 ? -1.304 -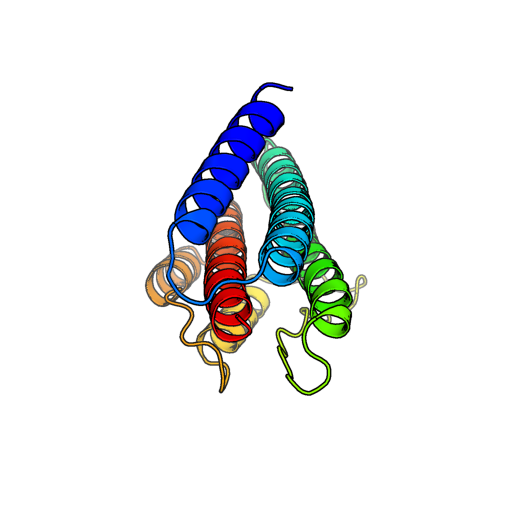10.324 -7.746 1.00 78.31 94 LEU A C 1
ATOM 772 O O . LEU A 1 94 ? -0.242 -10.639 -7.217 1.00 78.31 94 LEU A O 1
ATOM 776 N N . LEU A 1 95 ? -2.097 -11.202 -8.352 1.00 71.94 95 LEU A N 1
ATOM 777 C CA . LEU A 1 95 ? -1.668 -12.565 -8.633 1.00 71.94 95 LEU A CA 1
ATOM 778 C C . LEU A 1 95 ? -0.885 -12.564 -9.943 1.00 71.94 95 LEU A C 1
ATOM 780 O O . LEU A 1 95 ? -1.442 -12.275 -11.006 1.00 71.94 95 LEU A O 1
ATOM 784 N N . TYR A 1 96 ? 0.393 -12.902 -9.857 1.00 70.69 96 TYR A N 1
ATOM 785 C CA . TYR A 1 96 ? 1.260 -13.151 -10.996 1.00 70.69 96 TYR A CA 1
ATOM 786 C C . TYR A 1 96 ? 2.027 -14.458 -10.770 1.00 70.69 96 TYR A C 1
ATOM 788 O O . TYR A 1 96 ? 2.033 -14.996 -9.666 1.00 70.69 96 TYR A O 1
ATOM 796 N N . ASP A 1 97 ? 2.533 -15.041 -11.852 1.00 67.31 97 ASP A N 1
ATOM 797 C CA . ASP A 1 97 ? 3.304 -16.281 -11.803 1.00 67.31 97 ASP A CA 1
ATOM 798 C C . ASP A 1 97 ? 4.778 -15.899 -11.691 1.00 67.31 97 ASP A C 1
ATOM 800 O O . ASP A 1 97 ? 5.284 -15.245 -12.600 1.00 67.31 97 ASP A O 1
ATOM 804 N N . ASP A 1 98 ? 5.450 -16.331 -10.623 1.00 62.88 98 ASP A N 1
ATOM 805 C CA . ASP A 1 98 ? 6.881 -16.109 -10.357 1.00 62.88 98 ASP A CA 1
ATOM 806 C C . ASP A 1 98 ? 7.795 -16.592 -11.510 1.00 62.88 98 ASP A C 1
ATOM 808 O O . ASP A 1 98 ? 8.999 -16.344 -11.526 1.00 62.88 98 ASP A O 1
ATOM 812 N N . GLN A 1 99 ? 7.252 -17.337 -12.482 1.00 57.12 99 GLN A N 1
ATOM 813 C CA . GLN A 1 99 ? 7.947 -17.736 -13.710 1.00 57.12 99 GLN A CA 1
ATOM 814 C C . GLN A 1 99 ? 7.938 -16.661 -14.814 1.00 57.12 99 GLN A C 1
ATOM 816 O O . GLN A 1 99 ? 8.599 -16.848 -15.841 1.00 57.12 99 GLN A O 1
ATOM 821 N N . PHE A 1 100 ? 7.195 -15.564 -14.645 1.00 59.38 100 PHE A N 1
ATOM 822 C CA . PHE A 1 100 ? 7.037 -14.492 -15.625 1.00 59.38 100 PHE A CA 1
ATOM 823 C C . PHE A 1 100 ? 7.330 -13.117 -15.025 1.00 59.38 100 PHE A C 1
ATOM 825 O O . PHE A 1 100 ? 6.505 -12.584 -14.291 1.00 59.38 100 PHE A O 1
ATOM 832 N N . ASN A 1 101 ? 8.409 -12.489 -15.505 1.00 69.88 101 ASN A N 1
ATOM 833 C CA . ASN A 1 101 ? 8.733 -11.099 -15.194 1.00 69.88 101 ASN A CA 1
ATOM 834 C C . ASN A 1 101 ? 7.547 -10.168 -15.480 1.00 69.88 101 ASN A C 1
ATOM 836 O O . ASN A 1 101 ? 7.140 -10.012 -16.641 1.00 69.88 101 ASN A O 1
ATOM 840 N N . LEU A 1 102 ? 7.031 -9.514 -14.437 1.00 80.19 102 LEU A N 1
ATOM 841 C CA . LEU A 1 102 ? 6.042 -8.447 -14.583 1.00 80.19 102 LEU A CA 1
ATOM 842 C C . LEU A 1 102 ? 6.606 -7.318 -15.447 1.00 80.19 102 LEU A C 1
ATOM 844 O O . LEU A 1 102 ? 7.626 -6.708 -15.127 1.00 80.19 102 LEU A O 1
ATOM 848 N N . ASN A 1 103 ? 5.922 -7.009 -16.548 1.00 86.88 103 ASN A N 1
ATOM 849 C CA . ASN A 1 103 ? 6.287 -5.867 -17.375 1.00 86.88 103 ASN A CA 1
ATOM 850 C C . ASN A 1 103 ? 5.563 -4.585 -16.939 1.00 86.88 103 ASN A C 1
ATOM 852 O O . ASN A 1 103 ? 4.503 -4.609 -16.313 1.00 86.88 103 ASN A O 1
ATOM 856 N N . GLU A 1 104 ? 6.126 -3.449 -17.340 1.00 90.25 104 GLU A N 1
ATOM 857 C CA . GLU A 1 104 ? 5.658 -2.105 -16.985 1.00 90.25 104 GLU A CA 1
ATOM 858 C C . GLU A 1 104 ? 4.179 -1.864 -17.329 1.00 90.25 104 GLU A C 1
ATOM 860 O O . GLU A 1 104 ? 3.440 -1.262 -16.551 1.00 90.25 104 GLU A O 1
ATOM 865 N N . ILE A 1 105 ? 3.714 -2.394 -18.466 1.00 90.44 105 ILE A N 1
ATOM 866 C CA . ILE A 1 105 ? 2.318 -2.264 -18.905 1.00 90.44 105 ILE A CA 1
ATOM 867 C C . ILE A 1 105 ? 1.389 -3.038 -17.964 1.00 90.44 105 ILE A C 1
ATOM 869 O O . ILE A 1 105 ? 0.339 -2.527 -17.577 1.00 90.44 105 ILE A O 1
ATOM 873 N N . GLN A 1 106 ? 1.760 -4.262 -17.578 1.00 88.38 106 GLN A N 1
ATOM 874 C CA . GLN A 1 106 ? 0.971 -5.074 -16.646 1.00 88.38 106 GLN A CA 1
ATOM 875 C C . GLN A 1 106 ? 0.843 -4.393 -15.282 1.00 88.38 106 GLN A C 1
ATOM 877 O O . GLN A 1 106 ? -0.240 -4.402 -14.697 1.00 88.38 106 GLN A O 1
ATOM 882 N N . ILE A 1 107 ? 1.922 -3.768 -14.813 1.00 90.50 107 ILE A N 1
ATOM 883 C CA . ILE A 1 107 ? 1.955 -3.017 -13.557 1.00 90.50 107 ILE A CA 1
ATOM 884 C C . ILE A 1 107 ? 1.007 -1.818 -13.623 1.00 90.50 107 ILE A C 1
ATOM 886 O O . ILE A 1 107 ? 0.150 -1.666 -12.755 1.00 90.50 107 ILE A O 1
ATOM 890 N N . ILE A 1 108 ? 1.087 -1.001 -14.677 1.00 91.62 108 ILE A N 1
ATOM 891 C CA . ILE A 1 108 ? 0.180 0.143 -14.865 1.00 91.62 108 ILE A CA 1
ATOM 892 C C . ILE A 1 108 ? -1.284 -0.311 -14.861 1.00 91.62 108 ILE A C 1
ATOM 894 O O . ILE A 1 108 ? -2.118 0.275 -14.169 1.00 91.62 108 ILE A O 1
ATOM 898 N N . GLU A 1 109 ? -1.610 -1.370 -15.605 1.00 88.69 109 GLU A N 1
ATOM 899 C CA . GLU A 1 109 ? -2.977 -1.894 -15.665 1.00 88.69 109 GLU A CA 1
ATOM 900 C C . GLU A 1 109 ? -3.457 -2.431 -14.311 1.00 88.69 109 GLU A C 1
ATOM 902 O O . GLU A 1 109 ? -4.643 -2.324 -13.991 1.00 88.69 109 GLU A O 1
ATOM 907 N N . TYR A 1 110 ? -2.558 -2.967 -13.484 1.00 88.06 110 TYR A N 1
ATOM 908 C CA . TYR A 1 110 ? -2.880 -3.335 -12.110 1.00 88.06 110 TYR A CA 1
ATOM 909 C C . TYR A 1 110 ? -3.223 -2.109 -11.252 1.00 88.06 110 TYR A C 1
ATOM 911 O O . TYR A 1 110 ? -4.303 -2.078 -10.657 1.00 88.06 110 TYR A O 1
ATOM 919 N N . TYR A 1 111 ? -2.394 -1.060 -11.247 1.00 88.94 111 TYR A N 1
ATOM 920 C CA . TYR A 1 111 ? -2.690 0.151 -10.466 1.00 88.94 111 TYR A CA 1
ATOM 921 C C . TYR A 1 111 ? 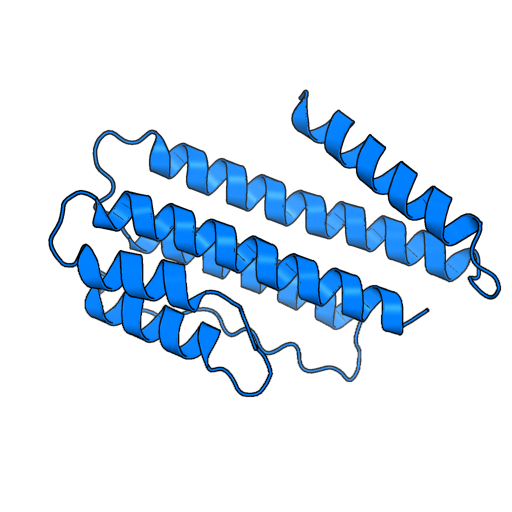-3.939 0.890 -10.951 1.00 88.94 111 TYR A C 1
ATOM 923 O O . TYR A 1 111 ? -4.696 1.410 -10.133 1.00 88.94 111 TYR A O 1
ATOM 931 N N . LYS A 1 112 ? -4.233 0.883 -12.257 1.00 88.81 112 LYS A N 1
ATOM 932 C CA . LYS A 1 112 ? -5.510 1.401 -12.775 1.00 88.81 112 LYS A CA 1
ATOM 933 C C . LYS A 1 112 ? -6.710 0.648 -12.219 1.00 88.81 112 LYS A C 1
ATOM 935 O O . LYS A 1 112 ? -7.723 1.269 -11.915 1.00 88.81 112 LYS A O 1
ATOM 940 N N . LYS A 1 113 ? -6.624 -0.680 -12.099 1.00 85.00 113 LYS A N 1
ATOM 941 C CA . LYS A 1 113 ? -7.698 -1.486 -11.500 1.00 85.00 113 LYS A CA 1
ATOM 942 C C . LYS A 1 113 ? -7.859 -1.187 -10.017 1.00 85.00 113 LYS A C 1
ATOM 944 O O . LYS A 1 113 ? -8.991 -1.075 -9.569 1.00 85.00 113 LYS A O 1
ATOM 949 N N . ILE A 1 114 ? -6.753 -1.019 -9.289 1.00 81.81 114 ILE A N 1
ATOM 950 C CA . ILE A 1 114 ? -6.783 -0.582 -7.888 1.00 81.81 114 ILE A CA 1
ATOM 951 C C . ILE A 1 114 ? -7.499 0.773 -7.763 1.00 81.81 114 ILE A C 1
ATOM 953 O O . ILE A 1 114 ? -8.424 0.898 -6.967 1.00 81.81 114 ILE A O 1
ATOM 957 N N . ASN A 1 115 ? -7.109 1.756 -8.580 1.00 82.50 115 ASN A N 1
ATOM 958 C CA . ASN A 1 115 ? -7.641 3.123 -8.555 1.00 82.50 115 ASN A CA 1
ATOM 959 C C . ASN A 1 115 ? -9.107 3.229 -9.007 1.00 82.50 115 ASN A C 1
ATOM 961 O O . ASN A 1 115 ? -9.785 4.177 -8.638 1.00 82.50 115 ASN A O 1
ATOM 965 N N . ASN A 1 116 ? -9.586 2.299 -9.837 1.00 76.38 116 ASN A N 1
ATOM 966 C CA . ASN A 1 116 ? -10.948 2.307 -10.385 1.00 76.38 116 ASN A CA 1
ATOM 967 C C . ASN A 1 116 ? -11.850 1.220 -9.776 1.00 76.38 116 ASN A C 1
ATOM 969 O O . ASN A 1 116 ? -12.896 0.910 -10.348 1.00 76.38 116 ASN A O 1
ATOM 973 N N . GLY A 1 117 ? -11.435 0.577 -8.681 1.00 66.62 117 GLY A N 1
ATOM 974 C CA . GLY A 1 117 ? -12.231 -0.465 -8.036 1.00 66.62 117 GLY A CA 1
ATOM 975 C C . GLY A 1 117 ? -13.540 0.094 -7.473 1.00 66.62 117 GLY A C 1
ATOM 976 O O . GLY A 1 117 ? -13.558 1.203 -6.947 1.00 66.62 117 GLY A O 1
ATOM 977 N N . ASP A 1 118 ? -14.617 -0.699 -7.521 1.00 52.12 118 ASP A N 1
ATOM 978 C CA . ASP A 1 118 ? -15.993 -0.310 -7.140 1.00 52.12 118 ASP A CA 1
ATOM 979 C C . ASP A 1 118 ? -16.150 0.233 -5.697 1.00 52.12 118 ASP A C 1
ATOM 981 O O . ASP A 1 118 ? -17.215 0.735 -5.339 1.00 52.12 118 ASP A O 1
ATOM 985 N N . GLN A 1 119 ? -15.114 0.122 -4.860 1.00 51.56 119 GLN A N 1
ATOM 986 C CA . GLN A 1 119 ? -15.088 0.589 -3.468 1.00 51.56 119 GLN A CA 1
ATOM 987 C C . GLN A 1 119 ? -13.949 1.571 -3.149 1.00 51.56 119 GLN A C 1
ATOM 989 O O . GLN A 1 119 ? -13.864 2.032 -2.015 1.00 51.56 119 GLN A O 1
ATOM 994 N N . ASN A 1 120 ? -13.083 1.889 -4.116 1.00 56.97 120 ASN A N 1
ATOM 995 C CA . ASN A 1 120 ? -11.808 2.559 -3.873 1.00 56.97 120 ASN A CA 1
ATOM 996 C C . ASN A 1 120 ? -11.664 3.786 -4.783 1.00 56.97 120 ASN A C 1
ATOM 998 O O . ASN A 1 120 ? -11.082 3.693 -5.860 1.00 56.97 120 ASN A O 1
ATOM 1002 N N . GLU A 1 121 ? -12.128 4.955 -4.333 1.00 57.84 121 GLU A N 1
ATOM 1003 C CA . GLU A 1 121 ? -11.698 6.251 -4.887 1.00 57.84 121 GLU A CA 1
ATOM 1004 C C . GLU A 1 121 ? -10.277 6.575 -4.393 1.00 57.84 121 GLU A C 1
ATOM 1006 O O . GLU A 1 121 ? -10.037 7.584 -3.733 1.00 57.84 121 GLU A O 1
ATOM 1011 N N . MET A 1 122 ? -9.315 5.686 -4.654 1.00 71.06 122 MET A N 1
ATOM 1012 C CA . MET A 1 122 ? -7.922 5.992 -4.340 1.00 71.06 122 MET A CA 1
ATOM 1013 C C . MET A 1 122 ? -7.489 7.141 -5.250 1.00 71.06 122 MET A C 1
ATOM 1015 O O . MET A 1 122 ? -7.627 7.059 -6.468 1.00 71.06 122 MET A O 1
ATOM 1019 N N . ASN A 1 123 ? -6.966 8.227 -4.686 1.00 77.56 123 ASN A N 1
ATOM 1020 C CA . ASN A 1 123 ? -6.591 9.417 -5.457 1.00 77.56 123 ASN A CA 1
ATOM 1021 C C . ASN A 1 123 ? -5.219 9.250 -6.145 1.00 77.56 123 ASN A C 1
ATOM 1023 O O . ASN A 1 123 ? -4.349 10.115 -6.059 1.00 77.56 123 ASN A O 1
ATOM 1027 N N . LEU A 1 124 ? -5.000 8.128 -6.842 1.00 84.25 124 LEU A N 1
ATOM 1028 C CA . LEU A 1 124 ? -3.697 7.750 -7.411 1.00 84.25 124 LEU A CA 1
ATOM 1029 C C . LEU A 1 124 ? -3.519 8.190 -8.869 1.00 84.25 124 LEU A C 1
ATOM 1031 O O . LEU A 1 124 ? -2.464 7.953 -9.454 1.00 84.25 124 LEU A O 1
ATOM 1035 N N . SER A 1 125 ? -4.512 8.853 -9.466 1.00 86.19 125 SER A N 1
ATOM 1036 C CA . SER A 1 125 ? -4.522 9.196 -10.898 1.00 86.19 125 SER A CA 1
ATOM 1037 C C . SER A 1 125 ? -3.286 9.987 -11.344 1.00 86.19 125 SER A C 1
ATOM 1039 O O . SER A 1 125 ? -2.734 9.716 -12.406 1.00 86.19 125 SER A O 1
ATOM 1041 N N . GLU A 1 126 ? -2.801 10.932 -10.534 1.00 86.38 126 GLU A N 1
ATOM 1042 C CA . GLU A 1 126 ? -1.589 11.701 -10.857 1.00 86.38 126 GLU A CA 1
ATOM 1043 C C . GLU A 1 126 ? -0.321 10.833 -10.845 1.00 86.38 126 GLU A C 1
ATOM 1045 O O . GLU A 1 126 ? 0.532 10.966 -11.728 1.00 86.38 126 GLU A O 1
ATOM 1050 N N . TYR A 1 127 ? -0.217 9.906 -9.890 1.00 87.38 127 TYR A N 1
ATOM 1051 C CA . TYR A 1 127 ? 0.902 8.968 -9.792 1.00 87.38 127 TYR A CA 1
ATOM 1052 C C . TYR A 1 127 ? 0.874 7.944 -10.930 1.00 87.38 127 TYR A C 1
ATOM 1054 O O . TYR A 1 127 ? 1.908 7.680 -11.537 1.00 87.38 127 TYR A O 1
ATOM 1062 N N . ILE A 1 128 ? -0.309 7.427 -11.276 1.00 90.75 128 ILE A N 1
ATOM 1063 C CA . ILE A 1 128 ? -0.492 6.502 -12.402 1.00 90.75 128 ILE A CA 1
ATOM 1064 C C . ILE A 1 128 ? -0.118 7.191 -13.714 1.00 90.75 128 ILE A C 1
ATOM 1066 O O . ILE A 1 128 ? 0.665 6.641 -14.480 1.00 90.75 128 ILE A O 1
ATOM 1070 N N . ASN A 1 129 ? -0.591 8.419 -13.946 1.00 91.06 129 ASN A N 1
ATOM 1071 C CA . ASN A 1 129 ? -0.213 9.191 -15.132 1.00 91.06 129 ASN A CA 1
ATOM 1072 C C . ASN A 1 129 ? 1.301 9.450 -15.180 1.00 91.06 129 ASN A C 1
ATOM 1074 O O . ASN A 1 129 ? 1.908 9.425 -16.248 1.00 91.06 129 ASN A O 1
ATOM 1078 N N . SER A 1 130 ? 1.930 9.708 -14.030 1.00 90.50 130 SER A N 1
ATOM 1079 C CA . SER A 1 130 ? 3.385 9.888 -13.947 1.00 90.50 130 SER A CA 1
ATOM 1080 C C . SER A 1 130 ? 4.136 8.604 -14.308 1.00 90.50 130 SER A C 1
ATOM 1082 O O . SER A 1 130 ? 5.119 8.674 -15.040 1.00 90.50 130 SER A O 1
ATOM 1084 N N . LEU A 1 131 ? 3.638 7.446 -13.862 1.00 93.19 131 LEU A N 1
ATOM 1085 C CA . LEU A 1 131 ? 4.185 6.129 -14.194 1.00 93.19 131 LEU A CA 1
ATOM 1086 C C . LEU A 1 131 ? 3.986 5.770 -15.679 1.00 93.19 131 LEU A C 1
ATOM 1088 O O . LEU A 1 131 ? 4.878 5.222 -16.315 1.00 93.19 131 LEU A O 1
ATOM 1092 N N . GLU A 1 132 ? 2.842 6.120 -16.269 1.00 94.00 132 GLU A N 1
ATOM 1093 C CA . GLU A 1 132 ? 2.604 5.945 -17.709 1.00 94.00 132 GLU A CA 1
ATOM 1094 C C . GLU A 1 132 ? 3.564 6.782 -18.557 1.00 94.00 132 GLU A C 1
ATOM 1096 O O . GLU A 1 132 ? 4.081 6.314 -19.572 1.00 94.00 132 GLU A O 1
ATOM 1101 N N . ASN A 1 133 ? 3.826 8.021 -18.135 1.00 93.44 133 ASN A N 1
ATOM 1102 C CA . ASN A 1 133 ? 4.744 8.917 -18.833 1.00 93.44 133 ASN A CA 1
ATOM 1103 C C . ASN A 1 133 ? 6.215 8.485 -18.720 1.00 93.44 133 ASN A C 1
ATOM 1105 O O . ASN A 1 133 ? 7.031 8.949 -19.516 1.00 93.44 133 ASN A O 1
ATOM 1109 N N . SER A 1 134 ? 6.553 7.617 -17.762 1.00 91.88 134 SER A N 1
ATOM 1110 C CA . SER A 1 134 ? 7.897 7.063 -17.574 1.00 91.88 134 SER A CA 1
ATOM 1111 C C . SER A 1 134 ? 8.070 5.658 -18.150 1.00 91.88 134 SER A C 1
ATOM 1113 O O . SER A 1 134 ? 9.097 5.030 -17.902 1.00 91.88 134 SER A O 1
ATOM 1115 N N . LEU A 1 135 ? 7.111 5.164 -18.943 1.00 90.38 135 LEU A N 1
ATOM 1116 C CA . LEU A 1 135 ? 7.246 3.904 -19.675 1.00 90.38 135 LEU A CA 1
ATOM 1117 C C . LEU A 1 135 ? 8.579 3.848 -20.435 1.00 90.38 135 LEU A C 1
ATOM 1119 O O . LEU A 1 135 ? 8.895 4.731 -21.237 1.00 90.38 135 LEU A O 1
ATOM 1123 N N . TYR A 1 136 ? 9.330 2.774 -20.211 1.00 84.88 136 TYR A N 1
ATOM 1124 C CA . TYR A 1 136 ? 10.656 2.499 -20.759 1.00 84.88 136 TYR A CA 1
ATOM 1125 C C . TYR A 1 136 ? 11.761 3.481 -20.331 1.00 84.88 136 TYR A C 1
ATOM 1127 O O . TYR A 1 136 ? 12.873 3.426 -20.869 1.00 84.88 136 TYR A O 1
ATOM 1135 N N . ASP A 1 137 ? 11.483 4.379 -19.383 1.00 87.62 137 ASP A N 1
ATOM 1136 C CA . ASP A 1 137 ? 12.479 5.239 -18.751 1.00 87.62 137 ASP A CA 1
ATOM 1137 C C . ASP A 1 137 ? 13.103 4.524 -17.544 1.00 87.62 137 ASP A C 1
ATOM 1139 O O . ASP A 1 137 ? 12.453 3.781 -16.814 1.00 87.62 137 ASP A O 1
ATOM 1143 N N . LYS A 1 138 ? 14.375 4.811 -17.268 1.00 84.06 138 LYS A N 1
ATOM 1144 C CA . LYS A 1 138 ? 15.075 4.342 -16.064 1.00 84.06 138 LYS A CA 1
ATOM 1145 C C . LYS A 1 138 ? 14.411 4.825 -14.775 1.00 84.06 138 LYS A C 1
ATOM 1147 O O . LYS A 1 138 ? 14.598 4.211 -13.732 1.00 84.06 138 LYS A O 1
ATOM 1152 N N . ALA A 1 139 ? 13.653 5.919 -14.850 1.00 88.38 139 ALA A N 1
ATOM 1153 C CA . ALA A 1 139 ? 12.886 6.455 -13.732 1.00 88.38 139 ALA A CA 1
ATOM 1154 C C . ALA A 1 139 ? 11.640 5.618 -13.377 1.00 88.38 139 ALA A C 1
ATOM 1156 O O . ALA A 1 139 ? 11.027 5.874 -12.340 1.00 88.38 139 ALA A O 1
ATOM 1157 N N . PHE A 1 140 ? 11.246 4.632 -14.200 1.00 91.69 140 PHE A N 1
ATOM 1158 C CA . PHE A 1 140 ? 10.028 3.846 -13.981 1.00 91.69 140 PHE A CA 1
ATOM 1159 C C . PHE A 1 140 ? 9.998 3.187 -12.597 1.00 91.69 140 PHE A C 1
ATOM 1161 O O . PHE A 1 140 ? 9.032 3.365 -11.859 1.00 91.69 140 PHE A O 1
ATOM 1168 N N . GLY A 1 141 ? 11.075 2.496 -12.209 1.00 90.88 141 GLY A N 1
ATOM 1169 C CA . GLY A 1 141 ? 11.164 1.818 -10.913 1.00 90.88 141 GLY A CA 1
ATOM 1170 C C . GLY A 1 141 ? 11.053 2.768 -9.713 1.00 90.88 141 GLY A C 1
ATOM 1171 O O . GLY A 1 141 ? 10.359 2.467 -8.743 1.00 90.88 141 GLY A O 1
ATOM 1172 N N . GLU A 1 142 ? 11.662 3.956 -9.784 1.00 90.88 142 GLU A N 1
ATOM 1173 C CA . GLU A 1 142 ? 11.569 4.957 -8.710 1.00 90.88 142 GLU A CA 1
ATOM 1174 C C . GLU A 1 142 ? 10.139 5.485 -8.540 1.00 90.88 142 GLU A C 1
ATOM 1176 O O . GLU A 1 142 ? 9.642 5.573 -7.408 1.00 90.88 142 GLU A O 1
ATOM 1181 N N . ILE A 1 143 ? 9.475 5.786 -9.663 1.00 92.81 143 ILE A N 1
ATOM 1182 C CA . ILE A 1 143 ? 8.087 6.262 -9.704 1.00 92.81 143 ILE A CA 1
ATOM 1183 C C . ILE A 1 143 ? 7.130 5.156 -9.248 1.00 92.81 143 ILE A C 1
ATOM 1185 O O . ILE A 1 143 ? 6.163 5.434 -8.540 1.00 92.81 143 ILE A O 1
ATOM 1189 N N . LEU A 1 144 ? 7.415 3.896 -9.585 1.00 94.12 144 LEU A N 1
ATOM 1190 C CA . LEU A 1 144 ? 6.658 2.740 -9.113 1.00 94.12 144 LEU A CA 1
ATOM 1191 C C . LEU A 1 144 ? 6.754 2.589 -7.588 1.00 94.12 144 LEU A C 1
ATOM 1193 O O . LEU A 1 144 ? 5.733 2.373 -6.931 1.00 94.12 144 LEU A O 1
ATOM 1197 N N . CYS A 1 145 ? 7.937 2.772 -6.996 1.00 92.75 145 CYS A N 1
ATOM 1198 C CA . CYS A 1 145 ? 8.084 2.811 -5.539 1.00 92.75 145 CYS A CA 1
ATOM 1199 C C . CYS A 1 145 ? 7.251 3.940 -4.904 1.00 92.75 145 CYS A C 1
ATOM 1201 O O . CYS A 1 145 ? 6.593 3.708 -3.888 1.00 92.75 145 CYS A O 1
ATOM 1203 N N . ASP A 1 146 ? 7.240 5.144 -5.494 1.00 91.56 146 ASP A N 1
ATOM 1204 C CA . ASP A 1 146 ? 6.413 6.259 -4.997 1.00 91.56 146 ASP A CA 1
ATOM 1205 C C . ASP A 1 146 ? 4.919 5.939 -5.083 1.00 91.56 146 ASP A C 1
ATOM 1207 O O . ASP A 1 146 ? 4.187 6.140 -4.113 1.00 91.56 146 ASP A O 1
ATOM 1211 N N . LEU A 1 147 ? 4.466 5.402 -6.218 1.00 93.44 147 LEU A N 1
ATOM 1212 C CA . LEU A 1 147 ? 3.077 4.990 -6.409 1.00 93.44 147 LEU A CA 1
ATOM 1213 C C . LEU A 1 147 ? 2.675 3.903 -5.402 1.00 93.44 147 LEU A C 1
ATOM 1215 O O . LEU A 1 147 ? 1.585 3.962 -4.831 1.00 93.44 147 LEU A O 1
ATOM 1219 N N . THR A 1 148 ? 3.560 2.942 -5.136 1.00 93.38 148 THR A N 1
ATOM 1220 C CA . THR A 1 148 ? 3.331 1.870 -4.156 1.00 93.38 148 THR A CA 1
ATOM 1221 C C . THR A 1 148 ? 3.182 2.423 -2.749 1.00 93.38 148 THR A C 1
ATOM 1223 O O . THR A 1 148 ? 2.223 2.096 -2.050 1.00 93.38 148 THR A O 1
ATOM 1226 N N . LEU A 1 149 ? 4.077 3.326 -2.352 1.00 91.69 149 LEU A N 1
ATOM 1227 C CA . LEU A 1 149 ? 4.003 3.988 -1.058 1.00 91.69 149 LEU A CA 1
ATOM 1228 C C . LEU A 1 149 ? 2.718 4.813 -0.909 1.00 91.69 149 LEU A C 1
ATOM 1230 O O . LEU A 1 149 ? 2.087 4.784 0.148 1.00 91.69 149 LEU A O 1
ATOM 1234 N N . SER A 1 150 ? 2.324 5.549 -1.949 1.00 90.31 150 SER A N 1
ATOM 1235 C CA . SER A 1 150 ? 1.066 6.302 -1.959 1.00 90.31 150 SER A CA 1
ATOM 1236 C C . SER A 1 150 ? -0.140 5.374 -1.838 1.00 90.31 150 SER A C 1
ATOM 1238 O O . SER A 1 150 ? -1.033 5.642 -1.042 1.00 90.31 150 SER A O 1
ATOM 1240 N N . THR A 1 151 ? -0.126 4.235 -2.531 1.00 89.88 151 THR A N 1
ATOM 1241 C CA . THR A 1 151 ? -1.189 3.222 -2.444 1.00 89.88 151 THR A CA 1
ATOM 1242 C C . THR A 1 151 ? -1.327 2.681 -1.019 1.00 89.88 151 THR A C 1
ATOM 1244 O O . THR A 1 151 ? -2.428 2.653 -0.479 1.00 89.88 151 THR A O 1
ATOM 1247 N N . ILE A 1 152 ? -0.215 2.324 -0.366 1.00 89.94 152 ILE A N 1
ATOM 1248 C CA . ILE A 1 152 ? -0.199 1.866 1.036 1.00 89.94 152 ILE A CA 1
ATOM 1249 C C . ILE A 1 152 ? -0.800 2.921 1.976 1.00 89.94 152 ILE A C 1
ATOM 1251 O O . ILE A 1 152 ? -1.575 2.590 2.874 1.00 89.94 152 ILE A O 1
ATOM 1255 N N . LYS A 1 153 ? -0.468 4.201 1.772 1.00 86.75 153 LYS A N 1
ATOM 1256 C CA . LYS A 1 153 ? -0.998 5.303 2.588 1.00 86.75 153 LYS A CA 1
ATOM 1257 C C . LYS A 1 153 ? -2.502 5.483 2.410 1.00 86.75 153 LYS A C 1
ATOM 1259 O O . LYS A 1 153 ? -3.191 5.605 3.416 1.00 86.75 153 LYS A O 1
ATOM 1264 N N . GLU A 1 154 ? -2.995 5.467 1.174 1.00 86.00 154 GLU A N 1
ATOM 1265 C CA . GLU A 1 154 ? -4.429 5.584 0.877 1.00 86.00 154 GLU A CA 1
ATOM 1266 C C . GLU A 1 154 ? -5.219 4.432 1.514 1.00 86.00 154 GLU A C 1
ATOM 1268 O O . GLU A 1 154 ? -6.218 4.678 2.188 1.00 86.00 154 GLU A O 1
ATOM 1273 N N . ILE A 1 155 ? -4.724 3.190 1.398 1.00 84.88 155 ILE A N 1
ATOM 1274 C CA . ILE A 1 155 ? -5.319 2.021 2.068 1.00 84.88 155 ILE A CA 1
ATOM 1275 C C . ILE A 1 155 ? -5.391 2.255 3.577 1.00 84.88 155 ILE A C 1
ATOM 1277 O O . ILE A 1 155 ? -6.442 2.084 4.187 1.00 84.88 155 ILE A O 1
ATOM 1281 N N . ASN A 1 156 ? -4.286 2.670 4.194 1.00 82.50 156 ASN A N 1
ATOM 1282 C CA . ASN A 1 156 ? -4.261 2.891 5.633 1.00 82.50 156 ASN A CA 1
ATOM 1283 C C . ASN A 1 156 ? -5.200 4.023 6.083 1.00 82.50 156 ASN A C 1
ATOM 1285 O O . ASN A 1 156 ? -5.835 3.914 7.129 1.00 82.50 156 ASN A O 1
ATOM 1289 N N . SER A 1 157 ? -5.286 5.109 5.316 1.00 79.88 157 SER A N 1
ATOM 1290 C CA . SER A 1 157 ? -6.192 6.221 5.603 1.00 79.88 157 SER A CA 1
ATOM 1291 C C . SER A 1 157 ? -7.658 5.791 5.561 1.00 79.88 157 SER A C 1
ATOM 1293 O O . SER A 1 157 ? -8.396 6.124 6.487 1.00 79.88 157 SER A O 1
ATOM 1295 N N . ASP A 1 158 ? -8.063 5.013 4.553 1.00 79.94 158 ASP A N 1
ATOM 1296 C CA . ASP A 1 158 ? -9.421 4.457 4.472 1.00 79.94 158 ASP A CA 1
ATOM 1297 C C . ASP A 1 158 ? -9.730 3.552 5.675 1.00 79.94 158 ASP A C 1
ATOM 1299 O O . ASP A 1 158 ? -10.788 3.651 6.297 1.00 79.94 158 ASP A O 1
ATOM 1303 N N . LEU A 1 159 ? -8.769 2.720 6.082 1.00 77.69 159 LEU A N 1
ATOM 1304 C CA . LEU A 1 159 ? -8.936 1.832 7.232 1.00 77.69 159 LEU A CA 1
ATOM 1305 C C . LEU A 1 159 ? -9.104 2.568 8.551 1.00 77.69 159 LEU A C 1
ATOM 1307 O O . LEU A 1 159 ? -9.933 2.159 9.360 1.00 77.69 159 LEU A O 1
ATOM 1311 N N . ILE A 1 160 ? -8.347 3.643 8.770 1.00 76.69 160 ILE A N 1
ATOM 1312 C CA . ILE A 1 160 ? -8.499 4.471 9.968 1.00 76.69 160 ILE A CA 1
ATOM 1313 C C . ILE A 1 160 ? -9.932 5.008 10.044 1.00 76.69 160 ILE A C 1
ATOM 1315 O O . ILE A 1 160 ? -10.588 4.805 11.062 1.00 76.69 160 ILE A O 1
ATOM 1319 N N . ILE A 1 161 ? -10.448 5.581 8.951 1.00 76.44 161 ILE A N 1
ATOM 1320 C CA . ILE A 1 161 ? -11.819 6.115 8.888 1.00 76.44 161 ILE A CA 1
ATOM 1321 C C . ILE A 1 161 ? -12.850 5.022 9.198 1.00 76.44 161 ILE A C 1
ATOM 1323 O O . ILE A 1 161 ? -13.746 5.220 10.013 1.00 76.44 161 ILE A O 1
ATOM 1327 N N . ARG A 1 162 ? -12.707 3.829 8.616 1.00 74.50 162 ARG A N 1
ATOM 1328 C CA . ARG A 1 162 ? -13.648 2.725 8.872 1.00 74.50 162 ARG A CA 1
ATOM 1329 C C . ARG A 1 162 ? -13.594 2.206 10.304 1.00 74.50 162 ARG A C 1
ATOM 1331 O O . ARG A 1 162 ? -14.621 1.826 10.858 1.00 74.50 162 ARG A O 1
ATOM 1338 N N . VAL A 1 163 ? -12.405 2.145 10.907 1.00 71.69 163 VAL A N 1
ATOM 1339 C CA . VAL A 1 163 ? -12.271 1.769 12.321 1.00 71.69 163 VAL A CA 1
ATOM 1340 C C . VAL A 1 163 ? -12.910 2.838 13.214 1.00 71.69 163 VAL A C 1
ATOM 1342 O O . VAL A 1 163 ? -13.507 2.487 14.231 1.00 71.69 163 VAL A O 1
ATOM 1345 N N . GLU A 1 164 ? -12.850 4.116 12.828 1.00 67.31 164 GLU A N 1
ATOM 1346 C CA . GLU A 1 164 ? -13.584 5.190 13.505 1.00 67.31 164 GLU A CA 1
ATOM 1347 C C . GLU A 1 164 ? -15.104 5.003 13.433 1.00 67.31 164 GLU A C 1
ATOM 1349 O O . GLU A 1 164 ? -15.768 5.144 14.458 1.00 67.31 164 GLU A O 1
ATOM 1354 N N . ASP A 1 165 ? -15.645 4.609 12.279 1.00 71.88 165 ASP A N 1
ATOM 1355 C CA . ASP A 1 165 ? -17.088 4.392 12.084 1.00 71.88 165 ASP A CA 1
ATOM 1356 C C . ASP A 1 165 ? -17.668 3.224 12.914 1.00 71.88 165 ASP A C 1
ATOM 1358 O O . ASP A 1 165 ? -18.884 3.137 13.107 1.00 71.88 165 ASP A O 1
ATOM 1362 N N . LEU A 1 166 ? -16.827 2.318 13.430 1.00 66.38 166 LEU A N 1
ATOM 1363 C CA . LEU A 1 166 ? -17.252 1.239 14.334 1.00 66.38 166 LEU A CA 1
ATOM 1364 C C . LEU A 1 166 ? -17.524 1.706 15.777 1.00 66.38 166 LEU A C 1
ATOM 1366 O O . LEU A 1 166 ? -18.067 0.923 16.569 1.00 66.38 166 LEU A O 1
ATOM 1370 N N . MET A 1 167 ? -17.090 2.915 16.150 1.00 61.50 167 MET A N 1
ATOM 1371 C CA . MET A 1 167 ? -17.111 3.419 17.533 1.00 61.50 167 MET A CA 1
ATOM 1372 C C . MET A 1 167 ? -18.367 4.209 17.889 1.00 61.50 167 MET A C 1
ATOM 1374 O O . MET A 1 167 ? -18.783 4.049 19.067 1.00 61.50 167 MET A O 1
#

Sequence (167 aa):
MITNKYNYEIIQNIIEFYKLQPGVKNNHLDKLEEYLVVLSSFISDAFNDLNEIRNSEVIDNYEDIIDVLNSYINSVSEEIKKIFLDDSISITPLLYDDQFNLNEIQIIEYYKKINNGDQNEMNLSEYINSLENSLYDKAFGEILCDLTLSTIKEINSDLIIRVEDLM